Protein AF-A0A7X7N5Z5-F1 (afdb_monomer)

Mean predicted aligned error: 13.11 Å

Solvent-accessible surface area (backbone atoms only — not comparable to full-atom values): 6409 Å² total; per-residue (Å²): 112,69,70,60,53,54,50,51,53,50,52,50,49,53,51,50,50,53,51,49,54,49,50,51,52,53,49,52,53,49,54,52,48,52,53,51,52,52,53,52,50,50,50,51,52,54,37,49,76,71,71,46,89,79,86,77,60,67,92,80,51,91,77,81,83,83,88,54,63,69,71,47,47,67,63,51,53,76,66,55,74,78,68,78,85,77,78,89,77,76,82,83,74,69,79,80,76,83,87,127

Structure (mmCIF, N/CA/C/O backbone):
data_AF-A0A7X7N5Z5-F1
#
_entry.id   AF-A0A7X7N5Z5-F1
#
loop_
_atom_site.group_PDB
_atom_site.id
_atom_site.type_symbol
_atom_site.label_atom_id
_atom_site.label_alt_id
_atom_site.label_comp_id
_atom_site.label_asym_id
_atom_site.label_entity_id
_atom_site.label_seq_id
_atom_site.pdbx_PDB_ins_code
_atom_site.Cartn_x
_atom_site.Cartn_y
_atom_site.Cartn_z
_atom_site.occupancy
_atom_site.B_iso_or_equiv
_atom_site.auth_seq_id
_atom_site.auth_comp_id
_atom_site.auth_asym_id
_atom_site.auth_atom_id
_atom_site.pdbx_PDB_model_num
ATOM 1 N N . ILE A 1 1 ? 39.039 -1.062 -38.659 1.00 59.47 1 ILE A N 1
ATOM 2 C CA . ILE A 1 1 ? 38.998 -0.121 -37.507 1.00 59.47 1 ILE A CA 1
ATOM 3 C C . ILE A 1 1 ? 37.629 0.560 -37.427 1.00 59.47 1 ILE A C 1
ATOM 5 O O . ILE A 1 1 ? 37.032 0.496 -36.365 1.00 59.47 1 ILE A O 1
ATOM 9 N N . GLN A 1 2 ? 37.084 1.079 -38.535 1.00 59.34 2 GLN A N 1
ATOM 10 C CA . GLN A 1 2 ? 35.733 1.671 -38.591 1.00 59.34 2 GLN A CA 1
ATOM 11 C C . GLN A 1 2 ? 34.605 0.713 -38.137 1.00 59.34 2 GLN A C 1
ATOM 13 O O . GLN A 1 2 ? 33.858 1.041 -37.228 1.00 59.34 2 GLN A O 1
ATOM 18 N N . GLU A 1 3 ? 34.568 -0.518 -38.661 1.00 62.81 3 GLU A N 1
ATOM 19 C CA . GLU A 1 3 ? 33.544 -1.531 -38.319 1.00 62.81 3 GLU A CA 1
ATOM 20 C C . GLU A 1 3 ? 33.498 -1.925 -36.832 1.00 62.81 3 GLU A C 1
ATOM 22 O O . GLU A 1 3 ? 32.444 -2.258 -36.302 1.00 62.81 3 GLU A O 1
ATOM 27 N N . GLN A 1 4 ? 34.646 -1.906 -36.148 1.00 61.62 4 GLN A N 1
ATOM 28 C CA . GLN 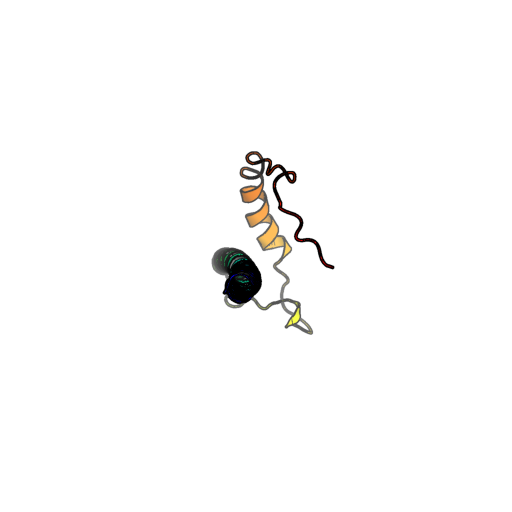A 1 4 ? 34.710 -2.211 -34.714 1.00 61.62 4 GLN A CA 1
ATOM 29 C C . GLN A 1 4 ? 34.193 -1.042 -33.868 1.00 61.62 4 GLN A C 1
ATOM 31 O O . GLN A 1 4 ? 33.639 -1.256 -32.796 1.00 61.62 4 GLN A O 1
ATOM 36 N N . PHE A 1 5 ? 34.348 0.188 -34.363 1.00 57.19 5 PHE A N 1
ATOM 37 C CA . PHE A 1 5 ? 33.862 1.394 -33.701 1.00 57.19 5 PHE A CA 1
ATOM 38 C C . PHE A 1 5 ? 32.335 1.510 -33.798 1.00 57.19 5 PHE A C 1
ATOM 40 O O . PHE A 1 5 ? 31.677 1.844 -32.815 1.00 57.19 5 PHE A O 1
ATOM 47 N N . ASP A 1 6 ? 31.765 1.160 -34.954 1.00 69.44 6 ASP A N 1
ATOM 48 C CA . ASP A 1 6 ? 30.314 1.168 -35.159 1.00 69.44 6 ASP A CA 1
ATOM 49 C C . ASP A 1 6 ? 29.614 0.072 -34.336 1.00 69.44 6 ASP A C 1
ATOM 51 O O . ASP A 1 6 ? 28.615 0.358 -33.677 1.00 69.44 6 ASP A O 1
ATOM 55 N N . LYS A 1 7 ? 30.195 -1.136 -34.252 1.00 68.31 7 LYS A N 1
ATOM 56 C CA . LYS A 1 7 ? 29.697 -2.206 -33.365 1.00 68.31 7 LYS A CA 1
ATOM 57 C C . LYS A 1 7 ? 29.762 -1.826 -31.889 1.00 68.31 7 LYS A C 1
ATOM 59 O O . LYS A 1 7 ? 28.786 -2.009 -31.176 1.00 68.31 7 LYS A O 1
ATOM 64 N N . MET A 1 8 ? 30.870 -1.237 -31.438 1.00 65.25 8 MET A N 1
ATOM 65 C CA . MET A 1 8 ? 31.014 -0.792 -30.048 1.00 65.25 8 MET A CA 1
ATOM 66 C C . MET A 1 8 ? 29.977 0.284 -29.690 1.00 65.25 8 MET A C 1
ATOM 68 O O . MET A 1 8 ? 29.379 0.238 -28.619 1.00 65.25 8 MET A O 1
ATOM 72 N N . LYS A 1 9 ? 29.695 1.216 -30.609 1.00 74.75 9 LYS A N 1
ATOM 73 C CA . LYS A 1 9 ? 28.666 2.250 -30.431 1.00 74.75 9 LYS A CA 1
ATOM 74 C C . LYS A 1 9 ? 27.247 1.669 -30.396 1.00 74.75 9 LYS A C 1
ATOM 76 O O . LYS A 1 9 ? 26.396 2.167 -29.658 1.00 74.75 9 LYS A O 1
ATOM 81 N N . GLU A 1 10 ? 26.983 0.631 -31.183 1.00 73.44 10 GLU A N 1
ATOM 82 C CA . GLU A 1 10 ? 25.706 -0.086 -31.187 1.00 73.44 10 GLU A CA 1
ATOM 83 C C . GLU A 1 10 ? 25.512 -0.922 -29.912 1.00 73.44 10 GLU A C 1
ATOM 85 O O . GLU A 1 10 ? 24.462 -0.837 -29.275 1.00 73.44 10 GLU A O 1
ATOM 90 N N . GLU A 1 11 ? 26.550 -1.624 -29.458 1.00 77.50 11 GLU A N 1
ATOM 91 C CA . GLU A 1 11 ? 26.566 -2.356 -28.186 1.00 77.50 11 GLU A CA 1
ATOM 92 C C . GLU A 1 11 ? 26.364 -1.424 -26.982 1.00 77.50 11 GLU A C 1
ATOM 94 O O . GLU A 1 11 ? 25.561 -1.717 -26.091 1.00 77.50 11 GLU A O 1
ATOM 99 N N . GLU A 1 12 ? 27.031 -0.266 -26.961 1.00 78.19 12 GLU A N 1
ATOM 100 C CA . GLU A 1 12 ? 26.827 0.745 -25.920 1.00 78.19 12 GLU A CA 1
ATOM 101 C C . GLU A 1 12 ? 25.407 1.313 -25.939 1.00 78.19 12 GLU A C 1
ATOM 103 O O . GLU A 1 12 ? 24.814 1.521 -24.878 1.00 78.19 12 GLU A O 1
ATOM 108 N N . LYS A 1 13 ? 24.822 1.518 -27.126 1.00 80.25 13 LYS A N 1
ATOM 109 C CA . LYS A 1 13 ? 23.436 1.979 -27.266 1.00 80.25 13 LYS A CA 1
ATOM 110 C C . LYS A 1 13 ? 22.451 0.945 -26.723 1.00 80.25 13 LYS A C 1
ATOM 112 O O . LYS A 1 13 ? 21.561 1.318 -25.961 1.00 80.25 13 LYS A O 1
ATOM 117 N N . ILE A 1 14 ? 22.628 -0.333 -27.058 1.00 84.94 14 ILE A N 1
ATOM 118 C CA . ILE A 1 14 ? 21.796 -1.431 -26.544 1.00 84.94 14 ILE A CA 1
ATOM 119 C C . ILE A 1 14 ? 21.925 -1.518 -25.020 1.00 84.94 14 ILE A C 1
ATOM 121 O O . ILE A 1 14 ? 20.918 -1.564 -24.314 1.00 84.94 14 ILE A O 1
ATOM 125 N N . LYS A 1 15 ? 23.150 -1.457 -24.489 1.00 88.00 15 LYS A N 1
ATOM 126 C CA . LYS A 1 15 ? 23.401 -1.493 -23.044 1.00 88.00 15 LYS A CA 1
ATOM 127 C C . LYS A 1 15 ? 22.775 -0.301 -22.316 1.00 88.00 15 LYS A C 1
ATOM 129 O O . LYS A 1 15 ? 22.163 -0.483 -21.264 1.00 88.00 15 LYS A O 1
ATOM 134 N N . ASN A 1 16 ? 22.881 0.906 -22.872 1.00 84.12 16 ASN A N 1
ATOM 135 C CA . ASN A 1 16 ? 22.226 2.087 -22.309 1.00 84.12 16 ASN A CA 1
ATOM 136 C C . ASN A 1 16 ? 20.703 1.967 -22.351 1.00 84.12 16 ASN A C 1
ATOM 138 O O . ASN A 1 16 ? 20.049 2.312 -21.372 1.00 84.12 16 ASN A O 1
ATOM 142 N N . GLN A 1 17 ? 20.127 1.454 -23.440 1.00 84.88 17 GLN A N 1
ATOM 143 C CA . GLN A 1 17 ? 18.683 1.226 -23.516 1.00 84.88 17 GLN A CA 1
ATOM 144 C C . GLN A 1 17 ? 18.213 0.206 -22.479 1.00 84.88 17 GLN A C 1
ATOM 146 O O . GLN A 1 17 ? 17.226 0.456 -21.793 1.00 84.88 17 GLN A O 1
ATOM 151 N N . GLN A 1 18 ? 18.933 -0.905 -22.316 1.00 90.12 18 GLN A N 1
ATOM 152 C CA . GLN A 1 18 ? 18.630 -1.898 -21.285 1.00 90.12 18 GLN A CA 1
ATOM 153 C C . GLN A 1 18 ? 18.698 -1.288 -19.881 1.00 90.12 18 GLN A C 1
ATOM 155 O O . GLN A 1 18 ? 17.792 -1.499 -19.077 1.00 90.12 18 GLN A O 1
ATOM 160 N N . LYS A 1 19 ? 19.725 -0.475 -19.602 1.00 91.31 19 LYS A N 1
ATOM 161 C CA . LYS A 1 19 ? 19.864 0.237 -18.325 1.00 91.31 19 LYS A CA 1
ATOM 162 C C . LYS A 1 19 ? 18.700 1.197 -18.080 1.00 91.31 19 LYS A C 1
ATOM 164 O O . LYS A 1 19 ? 18.133 1.193 -16.996 1.00 91.31 19 LYS A O 1
ATOM 169 N N . ILE A 1 20 ? 18.305 1.974 -19.088 1.00 87.94 20 ILE A N 1
ATOM 170 C CA . ILE A 1 20 ? 17.168 2.900 -18.989 1.00 87.94 20 ILE A CA 1
ATOM 171 C C . ILE A 1 20 ? 15.865 2.134 -18.728 1.00 87.94 20 ILE A C 1
ATOM 173 O O . ILE A 1 20 ? 15.089 2.535 -17.868 1.00 87.94 20 ILE A O 1
ATOM 177 N N . GLN A 1 21 ? 15.623 1.012 -19.412 1.00 87.88 21 GLN A N 1
ATOM 178 C CA . GLN A 1 21 ? 14.430 0.189 -19.172 1.00 87.88 21 GLN A CA 1
ATOM 179 C C . GLN A 1 21 ? 14.392 -0.382 -17.745 1.00 87.88 21 GLN A C 1
ATOM 181 O O . GLN A 1 21 ? 13.332 -0.401 -17.112 1.00 87.88 21 GLN A O 1
ATOM 186 N N . GLN A 1 22 ? 15.545 -0.808 -17.219 1.00 93.12 22 GLN A N 1
ATOM 187 C CA . GLN A 1 22 ? 15.674 -1.238 -15.825 1.00 93.12 22 GLN A CA 1
ATOM 188 C C . GLN A 1 22 ? 15.375 -0.083 -14.861 1.00 93.12 22 GLN A C 1
ATOM 190 O O . GLN A 1 22 ? 14.524 -0.232 -13.987 1.00 93.12 22 GLN A O 1
ATOM 195 N N . GLU A 1 23 ? 15.986 1.087 -15.064 1.00 92.56 23 GLU A N 1
ATOM 196 C CA . GLU A 1 23 ? 15.771 2.272 -14.221 1.00 92.56 23 GLU A CA 1
ATOM 197 C C . GLU A 1 23 ? 14.308 2.741 -14.233 1.00 92.56 23 GLU A C 1
ATOM 199 O O . GLU A 1 23 ? 13.766 3.088 -13.184 1.00 92.56 23 GLU A O 1
ATOM 204 N N . ILE A 1 24 ? 13.636 2.712 -15.390 1.00 92.56 24 ILE A N 1
ATOM 205 C CA . ILE A 1 24 ? 12.203 3.031 -15.501 1.00 92.56 24 ILE A CA 1
ATOM 206 C C . ILE A 1 24 ? 11.367 2.034 -14.693 1.00 92.56 24 ILE A C 1
ATOM 208 O O . ILE A 1 24 ? 10.464 2.442 -13.962 1.00 92.56 24 ILE A O 1
ATOM 212 N N . SER A 1 25 ? 11.680 0.741 -14.786 1.00 91.31 25 SER A N 1
ATOM 213 C CA . SER A 1 25 ? 10.970 -0.306 -14.045 1.00 91.31 25 SER A CA 1
ATOM 214 C C . SER A 1 25 ? 11.143 -0.138 -12.531 1.00 91.31 25 SER A C 1
ATOM 216 O O . SER A 1 25 ? 10.171 -0.186 -11.776 1.00 91.31 25 SER A O 1
ATOM 218 N N . GLU A 1 26 ? 12.367 0.136 -12.077 1.00 95.19 26 GLU A N 1
ATOM 219 C CA . GLU A 1 26 ? 12.664 0.420 -10.671 1.00 95.19 26 GLU A CA 1
ATOM 220 C C . GLU A 1 26 ? 11.975 1.700 -10.183 1.00 95.19 26 GLU A C 1
ATOM 222 O O . GLU A 1 26 ? 11.413 1.734 -9.084 1.00 95.19 26 GLU A O 1
ATOM 227 N N . MET A 1 27 ? 11.975 2.753 -11.003 1.00 92.69 27 MET A N 1
ATOM 228 C CA . MET A 1 27 ? 11.304 4.009 -10.688 1.00 92.69 27 MET A CA 1
ATOM 229 C C . MET A 1 27 ? 9.792 3.814 -10.557 1.00 92.69 27 MET A C 1
ATOM 231 O O . MET A 1 27 ? 9.207 4.319 -9.598 1.00 92.69 27 MET A O 1
ATOM 235 N N . ALA A 1 28 ? 9.170 3.058 -11.464 1.00 89.00 28 ALA A N 1
ATOM 236 C CA . ALA A 1 28 ? 7.746 2.747 -11.410 1.00 89.00 28 ALA A CA 1
ATOM 237 C C . ALA A 1 28 ? 7.380 2.013 -10.110 1.00 89.00 28 ALA A C 1
ATOM 239 O O . ALA A 1 28 ? 6.461 2.430 -9.402 1.00 89.00 28 ALA A O 1
ATOM 240 N N . LEU A 1 29 ? 8.157 0.989 -9.736 1.00 95.06 29 LEU A N 1
ATOM 241 C CA . LEU A 1 29 ? 7.971 0.261 -8.477 1.00 95.06 29 LEU A CA 1
ATOM 242 C C . LEU A 1 29 ? 8.143 1.168 -7.253 1.00 95.06 29 LEU A C 1
ATOM 244 O O . LEU A 1 29 ? 7.372 1.078 -6.296 1.00 95.06 29 LEU A O 1
ATOM 248 N N . ARG A 1 30 ? 9.134 2.066 -7.275 1.00 94.88 30 ARG A N 1
ATOM 249 C CA . ARG A 1 30 ? 9.375 3.013 -6.180 1.00 94.88 30 ARG A CA 1
ATOM 250 C C . ARG A 1 30 ? 8.214 3.987 -6.005 1.00 94.88 30 ARG A C 1
ATOM 252 O O . ARG A 1 30 ? 7.772 4.187 -4.878 1.00 94.88 30 ARG A O 1
ATOM 259 N N . LEU A 1 31 ? 7.716 4.567 -7.097 1.00 93.94 31 LEU A N 1
ATOM 260 C CA . LEU A 1 31 ? 6.577 5.488 -7.064 1.00 93.94 31 LEU A CA 1
ATOM 261 C C . LEU A 1 31 ? 5.308 4.785 -6.575 1.00 93.94 31 LEU A C 1
ATOM 263 O O . LEU A 1 31 ? 4.599 5.322 -5.724 1.00 93.94 31 LEU A O 1
ATOM 267 N N . GLN A 1 32 ? 5.055 3.564 -7.053 1.00 92.94 32 GLN A N 1
ATOM 268 C CA . GLN A 1 32 ? 3.936 2.752 -6.582 1.00 92.94 32 GLN A CA 1
ATOM 269 C C . GLN A 1 32 ? 4.042 2.481 -5.078 1.00 92.94 32 GLN A C 1
ATOM 271 O O . GLN A 1 32 ? 3.068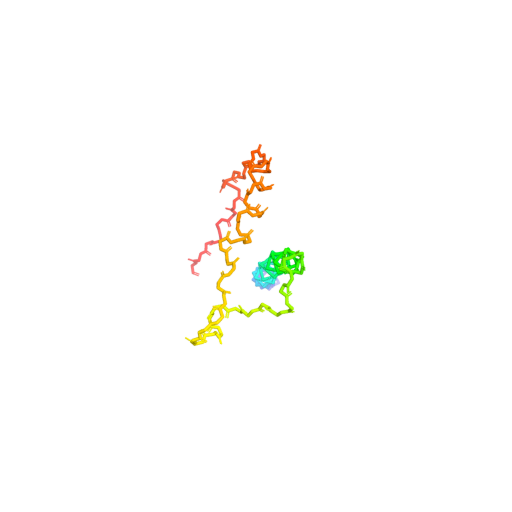 2.659 -4.348 1.00 92.94 32 GLN A O 1
ATOM 276 N N . LYS A 1 33 ? 5.228 2.090 -4.600 1.00 94.94 33 LYS A N 1
ATOM 277 C CA . LYS A 1 33 ? 5.465 1.846 -3.176 1.00 94.94 33 LYS A CA 1
ATOM 278 C C . LYS A 1 33 ? 5.240 3.103 -2.339 1.00 94.94 33 LYS A C 1
ATOM 280 O O . LYS A 1 33 ? 4.547 3.033 -1.334 1.00 94.94 33 LYS A O 1
ATOM 285 N N . GLU A 1 34 ? 5.774 4.246 -2.760 1.00 94.00 34 GLU A N 1
ATOM 286 C CA . GLU A 1 34 ? 5.600 5.507 -2.034 1.00 94.00 34 GLU A CA 1
ATOM 287 C C . GLU A 1 34 ? 4.122 5.918 -1.948 1.00 94.00 34 GLU A C 1
ATOM 289 O O . GLU A 1 34 ? 3.658 6.360 -0.895 1.00 94.00 34 GLU A O 1
ATOM 294 N N . ALA A 1 35 ? 3.364 5.743 -3.034 1.00 90.12 35 ALA A N 1
ATOM 295 C CA . ALA A 1 35 ? 1.929 6.001 -3.039 1.00 90.12 35 ALA A CA 1
ATOM 296 C C . ALA A 1 35 ? 1.181 5.082 -2.057 1.00 90.12 35 ALA A C 1
ATOM 298 O O . ALA A 1 35 ? 0.374 5.561 -1.258 1.00 90.12 35 ALA A O 1
ATOM 299 N N . LEU A 1 36 ? 1.487 3.780 -2.068 1.00 91.62 36 LEU A N 1
ATOM 300 C CA . LEU A 1 36 ? 0.903 2.812 -1.136 1.00 91.62 36 LEU A CA 1
ATOM 301 C C . LEU A 1 36 ? 1.268 3.126 0.321 1.00 91.62 36 LEU A C 1
ATOM 303 O O . LEU A 1 36 ? 0.396 3.079 1.187 1.00 91.62 36 LEU A O 1
ATOM 307 N N . ASP A 1 37 ? 2.516 3.507 0.592 1.00 93.69 37 ASP A N 1
ATOM 308 C CA . ASP A 1 37 ? 2.981 3.866 1.933 1.00 93.69 37 ASP A CA 1
ATOM 309 C C . ASP A 1 37 ? 2.248 5.109 2.467 1.00 93.69 37 ASP A C 1
ATOM 311 O O . ASP A 1 37 ? 1.837 5.130 3.631 1.00 93.69 37 ASP A O 1
ATOM 315 N N . LYS A 1 38 ? 2.017 6.127 1.622 1.00 91.12 38 LYS A N 1
ATOM 316 C CA . LYS A 1 38 ? 1.222 7.315 1.991 1.00 91.12 38 LYS A CA 1
ATOM 317 C C . LYS A 1 38 ? -0.211 6.937 2.354 1.00 91.12 38 LYS A C 1
ATOM 319 O O . LYS A 1 38 ? -0.694 7.313 3.423 1.00 91.12 38 LYS A O 1
ATOM 324 N N . VAL A 1 39 ? -0.864 6.135 1.514 1.00 90.88 39 VAL A N 1
ATOM 325 C CA . VAL A 1 39 ? -2.227 5.653 1.776 1.00 90.88 39 VAL A CA 1
ATOM 326 C C . VAL A 1 39 ? -2.275 4.829 3.068 1.00 90.88 39 VAL A C 1
ATOM 328 O O . VAL A 1 39 ? -3.149 5.051 3.905 1.00 90.88 39 VAL A O 1
ATOM 331 N N . ALA A 1 40 ? -1.304 3.943 3.298 1.00 91.38 40 ALA A N 1
ATOM 332 C CA . ALA A 1 40 ? -1.215 3.144 4.519 1.00 91.38 40 ALA A CA 1
ATOM 333 C C . ALA A 1 40 ? -1.029 4.007 5.781 1.00 91.38 40 ALA A C 1
ATOM 335 O O . ALA A 1 40 ? -1.624 3.725 6.826 1.00 91.38 40 ALA A O 1
ATOM 336 N N . GLN A 1 41 ? -0.237 5.081 5.704 1.00 92.19 41 GLN A N 1
ATOM 337 C CA . GLN A 1 41 ? -0.077 6.031 6.808 1.00 92.19 41 GLN A CA 1
ATOM 338 C C . GLN A 1 41 ? -1.371 6.787 7.120 1.00 92.19 41 GLN A C 1
ATOM 340 O O . GLN A 1 41 ? -1.708 6.964 8.296 1.00 92.19 41 GLN A O 1
ATOM 345 N N . ASP A 1 42 ? -2.116 7.203 6.099 1.00 91.12 42 ASP A N 1
ATOM 346 C CA . ASP A 1 42 ? -3.393 7.886 6.288 1.00 91.12 42 ASP A CA 1
ATOM 347 C C . ASP A 1 42 ? -4.466 6.948 6.840 1.00 91.12 42 ASP A C 1
ATOM 349 O O . ASP A 1 42 ? -5.132 7.304 7.817 1.00 91.12 42 ASP A O 1
ATOM 353 N N . ILE A 1 43 ? -4.543 5.712 6.333 1.00 92.31 43 ILE A N 1
ATOM 354 C CA . ILE A 1 43 ? -5.357 4.637 6.918 1.00 92.31 43 ILE A CA 1
ATOM 355 C C . ILE A 1 43 ? -5.015 4.473 8.401 1.00 92.31 43 ILE A C 1
ATOM 357 O O . ILE A 1 43 ? -5.908 4.524 9.242 1.00 92.31 43 ILE A O 1
ATOM 361 N N . LYS A 1 44 ? -3.728 4.345 8.754 1.00 92.12 44 LYS A N 1
ATOM 362 C CA . LYS A 1 44 ? -3.281 4.190 10.149 1.00 92.12 44 LYS A CA 1
ATOM 363 C C . LYS A 1 44 ? -3.715 5.364 11.027 1.00 92.12 44 LYS A C 1
ATOM 365 O O . LYS A 1 44 ? -4.147 5.160 12.162 1.00 92.12 44 LYS A O 1
ATOM 370 N N . ARG A 1 45 ? -3.600 6.594 10.521 1.00 91.62 45 ARG A N 1
ATOM 371 C CA . ARG A 1 45 ? -3.980 7.817 11.242 1.00 91.62 45 ARG A CA 1
ATOM 372 C C . ARG A 1 45 ? -5.481 7.860 11.510 1.00 91.62 45 ARG A C 1
ATOM 374 O O . ARG A 1 45 ? -5.888 8.083 12.650 1.00 91.62 45 ARG A O 1
ATOM 381 N N . ILE A 1 46 ? -6.286 7.621 10.476 1.00 91.50 46 ILE A N 1
ATOM 382 C CA . ILE A 1 46 ? -7.749 7.634 10.556 1.00 91.50 46 ILE A CA 1
ATOM 383 C C . ILE A 1 46 ? -8.222 6.492 11.454 1.00 91.50 46 ILE A C 1
ATOM 385 O O . ILE A 1 46 ? -9.000 6.722 12.376 1.00 91.50 46 ILE A O 1
ATOM 389 N N . ALA A 1 47 ? -7.691 5.286 11.260 1.00 91.88 47 ALA A N 1
ATOM 390 C CA . ALA A 1 47 ? -8.052 4.118 12.048 1.00 91.88 47 ALA A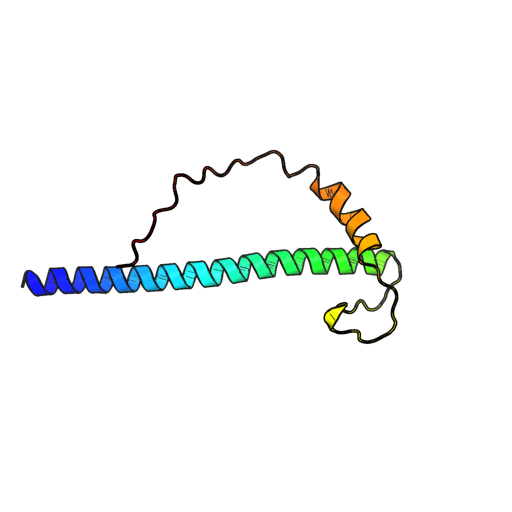 CA 1
ATOM 391 C C . ALA A 1 47 ? -7.768 4.326 13.543 1.00 91.88 47 ALA A C 1
ATOM 393 O O . ALA A 1 47 ? -8.645 4.098 14.377 1.00 91.88 47 ALA A O 1
ATOM 394 N N . LYS A 1 48 ? -6.586 4.863 13.884 1.00 92.12 48 LYS A N 1
ATOM 395 C CA . LYS A 1 48 ? -6.228 5.199 15.268 1.00 92.12 48 LYS A CA 1
ATOM 396 C C . LYS A 1 48 ? -7.148 6.272 15.855 1.00 92.12 48 LYS A C 1
ATOM 398 O O . LYS A 1 48 ? -7.577 6.136 16.996 1.00 92.12 48 LYS A O 1
ATOM 403 N N . SER A 1 49 ? -7.477 7.312 15.085 1.00 91.38 49 SER A N 1
ATOM 404 C CA . SER A 1 49 ? -8.421 8.358 15.511 1.00 91.38 49 SER A CA 1
ATOM 405 C C . SER A 1 49 ? -9.821 7.812 15.798 1.00 91.38 49 SER A C 1
ATOM 407 O O . SER A 1 49 ? -10.558 8.413 16.573 1.00 91.38 49 SER A O 1
ATOM 409 N N . LYS A 1 50 ? -10.189 6.697 15.166 1.00 88.88 50 LYS A N 1
ATOM 410 C CA . LYS A 1 50 ? -11.485 6.029 15.319 1.00 88.88 50 LYS A CA 1
ATOM 411 C C . LYS A 1 50 ? -11.469 4.885 16.333 1.00 88.88 50 LYS A C 1
ATOM 413 O O . LYS A 1 50 ? -12.487 4.232 16.531 1.00 88.88 50 LY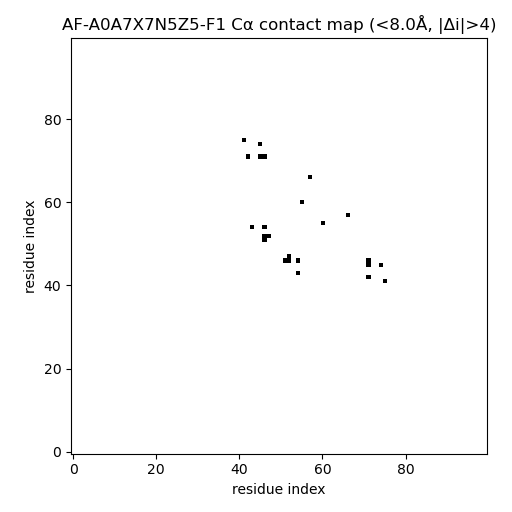S A O 1
ATOM 418 N N . GLY A 1 51 ? -10.335 4.667 16.998 1.00 92.44 51 GLY A N 1
ATOM 419 C CA . GLY A 1 51 ? -10.191 3.671 18.056 1.00 92.44 51 GLY A CA 1
ATOM 420 C C . GLY A 1 51 ? -9.899 2.251 17.569 1.00 92.44 51 GLY A C 1
ATOM 421 O O . GLY A 1 51 ? -9.942 1.329 18.376 1.00 92.44 51 GLY A O 1
ATOM 422 N N . TYR A 1 52 ? -9.576 2.044 16.289 1.00 93.00 52 TYR A N 1
ATOM 423 C CA . TYR A 1 52 ? -9.151 0.730 15.802 1.00 93.00 52 TYR A CA 1
ATOM 424 C C . TYR A 1 52 ? -7.667 0.490 16.115 1.00 93.00 52 TYR A C 1
ATOM 426 O O . TYR A 1 52 ? -6.810 1.324 15.814 1.00 93.00 52 TYR A O 1
ATOM 434 N N . ASN A 1 53 ? -7.350 -0.670 16.697 1.00 90.69 53 ASN A N 1
ATOM 435 C CA . ASN A 1 53 ? -5.970 -1.062 17.012 1.00 90.69 53 ASN A CA 1
ATOM 436 C C . ASN A 1 53 ? -5.276 -1.794 15.858 1.00 90.69 53 ASN A C 1
ATOM 438 O O . ASN A 1 53 ? -4.075 -1.626 15.663 1.00 90.69 53 ASN A O 1
ATOM 442 N N . TYR A 1 54 ? -6.034 -2.591 15.105 1.00 89.38 54 TYR A N 1
ATOM 443 C CA . TYR A 1 54 ? -5.541 -3.385 13.987 1.00 89.38 54 TYR A CA 1
ATOM 444 C C . TYR A 1 54 ? -6.483 -3.224 12.802 1.00 89.38 54 TYR A C 1
ATOM 446 O O . TYR A 1 54 ? -7.701 -3.295 12.954 1.00 89.38 54 TYR A O 1
ATOM 454 N N . VAL A 1 55 ? -5.899 -3.016 11.627 1.00 91.25 55 VAL A N 1
ATOM 455 C CA . VAL A 1 55 ? -6.604 -3.004 10.348 1.00 91.25 55 VAL A CA 1
ATOM 456 C C . VAL A 1 55 ? -5.955 -4.080 9.499 1.00 91.25 55 VAL A C 1
ATOM 458 O O . VAL A 1 55 ? -4.732 -4.116 9.372 1.00 91.25 55 VAL A O 1
ATOM 461 N N . LEU A 1 56 ? -6.777 -4.980 8.979 1.00 92.00 56 LEU A N 1
ATOM 462 C CA . LEU A 1 56 ? -6.356 -6.069 8.109 1.00 92.00 56 LEU A CA 1
ATOM 463 C C . LEU A 1 56 ? -6.845 -5.765 6.697 1.00 92.00 56 LEU A C 1
ATOM 465 O O . LEU A 1 56 ? -7.925 -5.199 6.524 1.00 92.00 56 LEU A O 1
ATOM 469 N N . ASP A 1 57 ? -6.054 -6.148 5.700 1.00 92.31 57 ASP A N 1
ATOM 470 C CA . ASP A 1 57 ? -6.490 -6.102 4.309 1.00 92.31 57 ASP A CA 1
ATOM 471 C C . ASP A 1 57 ? -7.664 -7.072 4.108 1.00 92.31 57 ASP A C 1
ATOM 473 O O . ASP A 1 57 ? -7.635 -8.202 4.604 1.00 92.31 57 ASP A O 1
ATOM 477 N N . LYS A 1 58 ? -8.693 -6.645 3.368 1.00 91.12 58 LYS A N 1
ATOM 478 C CA . LYS A 1 58 ? -9.882 -7.457 3.089 1.00 91.12 58 LYS A CA 1
ATOM 479 C C . LYS A 1 58 ? -9.535 -8.799 2.443 1.00 91.12 58 LYS A C 1
ATOM 481 O O . LYS A 1 58 ? -10.163 -9.799 2.768 1.00 91.12 58 LYS A O 1
ATOM 486 N N . ASN A 1 59 ? -8.512 -8.839 1.592 1.00 91.50 59 ASN A N 1
ATOM 487 C CA . ASN A 1 59 ? -8.056 -10.051 0.913 1.00 91.50 59 ASN A CA 1
ATOM 488 C C . ASN A 1 59 ? -7.437 -11.077 1.876 1.00 91.50 59 ASN A C 1
ATOM 490 O O . ASN A 1 59 ? -7.373 -12.261 1.555 1.00 91.50 59 ASN A O 1
ATOM 494 N N . ALA A 1 60 ? -6.988 -10.641 3.057 1.00 90.19 60 ALA A N 1
ATOM 495 C CA . ALA A 1 60 ? -6.454 -11.517 4.098 1.00 90.19 60 ALA A CA 1
ATOM 496 C C . ALA A 1 60 ? -7.532 -12.013 5.083 1.00 90.19 60 ALA A C 1
ATOM 498 O O . ALA A 1 60 ? -7.238 -12.843 5.944 1.00 90.19 60 ALA A O 1
ATOM 499 N N . VAL A 1 61 ? -8.771 -11.514 4.987 1.00 88.69 61 VAL A N 1
ATOM 500 C CA . VAL A 1 61 ? -9.866 -11.837 5.911 1.00 88.69 61 VAL A CA 1
ATOM 501 C C . VAL A 1 61 ? -10.911 -12.691 5.204 1.00 88.69 61 VAL A C 1
ATOM 503 O O . VAL A 1 61 ? -11.576 -12.245 4.277 1.00 88.69 61 VAL A O 1
ATOM 506 N N . ILE A 1 62 ? -11.094 -13.921 5.685 1.00 82.88 62 ILE A N 1
ATOM 507 C CA . ILE A 1 62 ? -12.070 -14.858 5.114 1.00 82.88 62 ILE A CA 1
ATOM 508 C C . ILE A 1 62 ? -13.481 -14.558 5.641 1.00 82.88 62 ILE A C 1
ATOM 510 O O . ILE A 1 62 ? -14.426 -14.480 4.862 1.00 82.88 62 ILE A O 1
ATOM 514 N N . VAL A 1 63 ? -13.636 -14.370 6.960 1.00 80.88 63 VAL A N 1
ATOM 515 C CA . VAL A 1 63 ? -14.924 -14.035 7.591 1.00 80.88 63 VAL A CA 1
ATOM 516 C C . VAL A 1 63 ? -14.728 -13.068 8.760 1.00 80.88 63 VAL A C 1
ATOM 518 O O . VAL A 1 63 ? -13.754 -13.173 9.506 1.00 80.88 63 VAL A O 1
ATOM 521 N N . GLY A 1 64 ? -15.693 -12.170 8.961 1.00 86.00 64 GLY A N 1
ATOM 522 C CA . GLY A 1 64 ? -15.733 -11.259 10.107 1.00 86.00 64 GLY A CA 1
ATOM 523 C C . GLY A 1 64 ? -14.995 -9.933 9.904 1.00 86.00 64 GLY A C 1
ATOM 524 O O . GLY A 1 64 ? -14.615 -9.565 8.795 1.00 86.00 64 GLY A O 1
ATOM 525 N N . GLY A 1 65 ? -14.837 -9.201 11.011 1.00 86.88 65 GLY A N 1
ATOM 526 C CA . GLY A 1 65 ? -1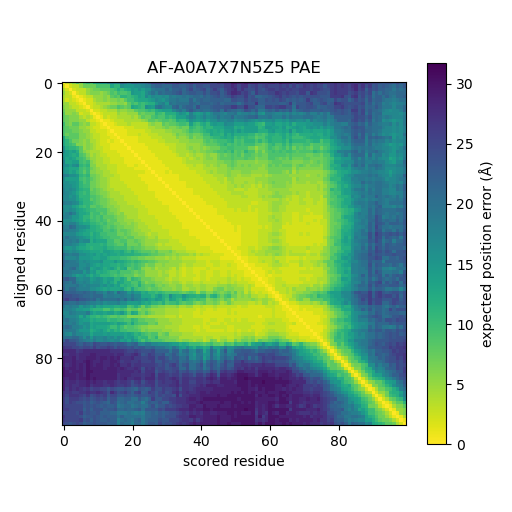4.311 -7.836 11.022 1.00 86.88 65 GLY A CA 1
ATOM 527 C C . GLY A 1 65 ? -15.342 -6.789 10.588 1.00 86.88 65 GLY A C 1
ATOM 528 O O . GLY A 1 65 ? -16.329 -7.090 9.918 1.00 86.88 65 GLY A O 1
ATOM 529 N N . LYS A 1 66 ? -15.115 -5.537 10.994 1.00 90.56 66 LYS A N 1
ATOM 530 C CA . LYS A 1 66 ? -15.861 -4.389 10.472 1.00 90.56 66 LYS A CA 1
ATOM 531 C C . LYS A 1 66 ? -15.101 -3.843 9.272 1.00 90.56 66 LYS A C 1
ATOM 533 O O . LYS A 1 66 ? -13.921 -3.523 9.393 1.00 90.56 66 LYS A O 1
ATOM 538 N N . ASP A 1 67 ? -15.784 -3.726 8.142 1.00 91.69 67 ASP A N 1
ATOM 539 C CA . ASP A 1 67 ? -15.239 -3.017 6.992 1.00 91.69 67 ASP A CA 1
ATOM 540 C C . ASP A 1 67 ? -15.230 -1.509 7.277 1.00 91.69 67 ASP A C 1
ATOM 542 O O . ASP A 1 67 ? -16.244 -0.940 7.686 1.00 91.69 67 ASP A O 1
ATOM 546 N N . ILE A 1 68 ? -14.067 -0.881 7.117 1.00 90.81 68 ILE A N 1
ATOM 547 C CA . ILE A 1 68 ? -13.853 0.550 7.373 1.00 90.81 68 ILE A CA 1
ATOM 548 C C . ILE A 1 68 ? -13.421 1.292 6.104 1.00 90.81 68 ILE A C 1
ATOM 550 O O . ILE A 1 68 ? -13.013 2.449 6.179 1.00 90.81 68 ILE A O 1
ATOM 554 N N . THR A 1 69 ? -13.498 0.638 4.940 1.00 91.69 69 THR A N 1
ATOM 555 C CA . THR A 1 69 ? -13.038 1.190 3.659 1.00 91.69 69 THR A CA 1
ATOM 556 C C . THR A 1 69 ? -13.789 2.476 3.322 1.00 91.69 69 THR A C 1
ATOM 558 O O . THR A 1 69 ? -13.163 3.527 3.193 1.00 91.69 69 THR A O 1
ATOM 561 N N . ASP A 1 70 ? -15.124 2.438 3.308 1.00 90.69 70 ASP A N 1
ATOM 562 C CA . ASP A 1 70 ? -15.969 3.615 3.048 1.00 90.69 70 ASP A CA 1
ATOM 563 C C . ASP A 1 70 ? -15.720 4.736 4.063 1.00 90.69 70 ASP A C 1
ATOM 565 O O . ASP A 1 70 ? -15.662 5.922 3.735 1.00 90.69 70 ASP A O 1
ATOM 569 N N . GLU A 1 71 ? -15.518 4.343 5.318 1.00 88.19 71 GLU A N 1
ATOM 570 C CA . GLU A 1 71 ? -15.278 5.244 6.434 1.00 88.19 71 GLU A CA 1
ATOM 571 C C . GLU A 1 71 ? -13.961 6.029 6.290 1.00 88.19 71 GLU A C 1
ATOM 573 O O . GLU A 1 71 ? -13.867 7.178 6.734 1.00 88.19 71 GLU A O 1
ATOM 578 N N . ILE A 1 72 ? -12.948 5.413 5.686 1.00 89.19 72 ILE A N 1
ATOM 579 C CA . ILE A 1 72 ? -11.655 6.028 5.388 1.00 89.19 72 ILE A CA 1
ATOM 580 C C . ILE A 1 72 ? -11.736 6.842 4.094 1.00 89.19 72 ILE A C 1
ATOM 582 O O . ILE A 1 72 ? -11.258 7.979 4.056 1.00 89.19 72 ILE A O 1
ATOM 586 N N . LEU A 1 73 ? -12.378 6.305 3.052 1.00 89.31 73 LEU A N 1
ATOM 587 C CA . LEU A 1 73 ? -12.559 6.988 1.769 1.00 89.31 73 LEU A CA 1
ATOM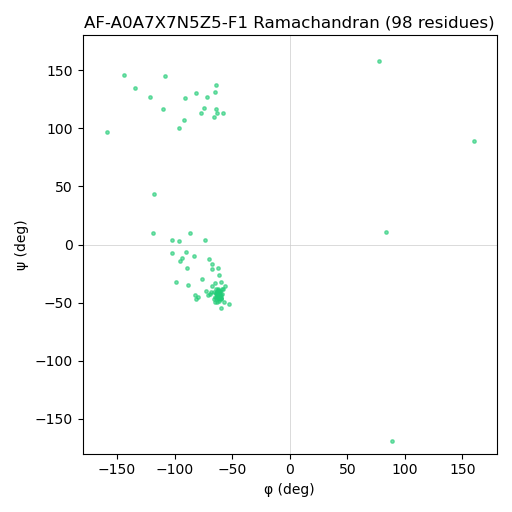 588 C C . LEU A 1 73 ? -13.297 8.317 1.929 1.00 89.31 73 LEU A C 1
ATOM 590 O O . LEU A 1 73 ? -12.908 9.303 1.305 1.00 89.31 73 LEU A O 1
ATOM 594 N N . ALA A 1 74 ? -14.290 8.377 2.817 1.00 87.88 74 ALA A N 1
ATOM 595 C CA . ALA A 1 74 ? -15.010 9.605 3.140 1.00 87.88 74 ALA A CA 1
ATOM 596 C C . ALA A 1 74 ? -14.121 10.701 3.758 1.00 87.88 74 ALA A C 1
ATOM 598 O O . ALA A 1 74 ? -14.499 11.866 3.733 1.00 87.88 74 ALA A O 1
ATOM 599 N N . VAL A 1 75 ? -12.953 10.358 4.311 1.00 84.44 75 VAL A N 1
ATOM 600 C CA . VAL A 1 75 ? -12.007 11.312 4.920 1.00 84.44 75 VAL A CA 1
ATOM 601 C C . VAL A 1 75 ? -10.876 11.682 3.955 1.00 84.44 75 VAL A C 1
ATOM 603 O O . VAL A 1 75 ? -10.395 12.814 3.981 1.00 84.44 75 VAL A O 1
ATOM 606 N N . ILE A 1 76 ? -10.463 10.750 3.091 1.00 81.94 76 ILE A N 1
ATOM 607 C CA . ILE A 1 76 ? -9.396 10.960 2.100 1.00 81.94 76 ILE A CA 1
ATOM 608 C C . ILE A 1 76 ? -9.915 11.719 0.866 1.00 81.94 76 ILE A C 1
ATOM 610 O O . ILE A 1 76 ? -9.289 12.684 0.428 1.00 81.94 76 ILE A O 1
ATOM 614 N N . SER A 1 77 ? -11.081 11.337 0.337 1.00 73.69 77 SER A N 1
ATOM 615 C CA . SER A 1 77 ? -11.672 11.929 -0.876 1.00 73.69 77 SER A CA 1
ATOM 616 C C . SER A 1 77 ? -11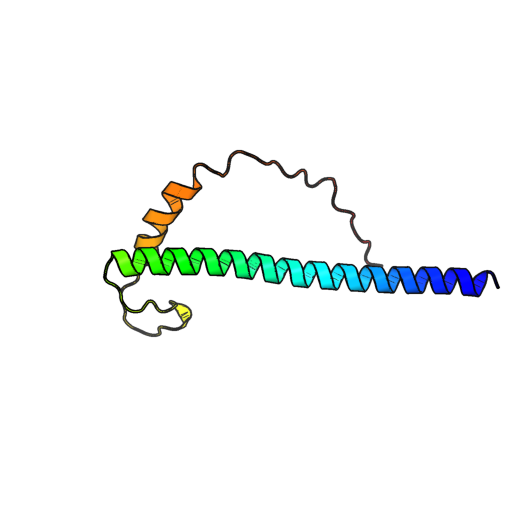.977 13.433 -0.784 1.00 73.69 77 SER A C 1
ATOM 618 O O . SER A 1 77 ? -11.676 14.138 -1.746 1.00 73.69 77 SER A O 1
ATOM 620 N N . PRO A 1 78 ? -12.498 13.992 0.332 1.00 60.31 78 PRO A N 1
ATOM 621 C CA . PRO A 1 78 ? -12.728 15.437 0.415 1.00 60.31 78 PRO A CA 1
ATOM 622 C C . PRO A 1 78 ? -11.436 16.266 0.426 1.00 60.31 78 PRO A C 1
ATOM 624 O O . PRO A 1 78 ? -11.500 17.459 0.165 1.00 60.31 78 PRO A O 1
ATOM 627 N N . LYS A 1 79 ? -10.267 15.664 0.693 1.00 54.03 79 LYS A N 1
ATOM 628 C CA . LYS A 1 79 ? -8.967 16.354 0.637 1.00 54.03 79 LYS A CA 1
ATOM 629 C C . LYS A 1 79 ? -8.290 16.313 -0.736 1.00 54.03 79 LYS A C 1
ATOM 631 O O . LYS A 1 79 ? -7.422 17.137 -0.985 1.00 54.03 79 LYS A O 1
ATOM 636 N N . GLN A 1 80 ? -8.657 15.380 -1.618 1.00 49.69 80 GLN A N 1
ATOM 637 C CA . GLN A 1 80 ? -8.021 15.217 -2.938 1.00 49.69 80 GLN A CA 1
ATOM 638 C C . GLN A 1 80 ? -8.737 15.973 -4.069 1.00 49.69 80 GLN A C 1
ATOM 640 O O . GLN A 1 80 ? -8.176 16.128 -5.152 1.00 49.69 80 GLN A O 1
ATOM 645 N N . ALA A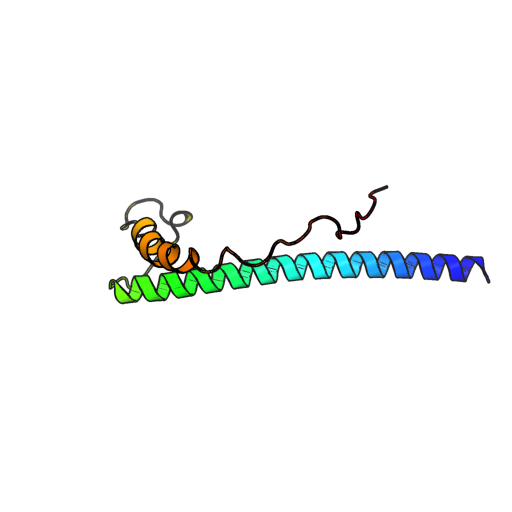 1 81 ? -9.944 16.491 -3.826 1.00 47.34 81 ALA A N 1
ATOM 646 C CA . ALA A 1 81 ? -10.682 17.282 -4.811 1.00 47.34 81 ALA A CA 1
ATOM 647 C C . ALA A 1 81 ? -10.077 18.681 -5.080 1.00 47.34 81 ALA A C 1
ATOM 649 O O . ALA A 1 81 ? -10.450 19.307 -6.067 1.00 47.34 81 ALA A O 1
ATOM 650 N N . GLU A 1 82 ? -9.137 19.165 -4.256 1.00 44.88 82 GLU A N 1
ATOM 651 C CA . GLU A 1 82 ? -8.505 20.489 -4.424 1.00 44.88 82 GLU A CA 1
ATOM 652 C C . GLU A 1 82 ? -7.162 20.467 -5.191 1.00 44.88 82 GLU A C 1
ATOM 654 O O . GLU A 1 82 ? -6.727 21.513 -5.665 1.00 44.88 82 GLU A O 1
ATOM 659 N N . GLU A 1 83 ? -6.511 19.311 -5.395 1.00 44.59 83 GLU A N 1
ATOM 660 C CA . GLU A 1 83 ? -5.189 19.238 -6.064 1.00 44.59 83 GLU A CA 1
ATOM 661 C C . GLU A 1 83 ? -5.232 18.771 -7.536 1.00 44.59 83 GLU A C 1
ATOM 663 O O . GLU A 1 83 ? -4.229 18.852 -8.246 1.00 44.59 83 GLU A O 1
ATOM 668 N N . ALA A 1 84 ? -6.388 18.334 -8.049 1.00 42.22 84 ALA A N 1
ATOM 669 C CA . ALA A 1 84 ? -6.510 17.747 -9.392 1.00 42.22 84 ALA A CA 1
ATOM 670 C C . ALA A 1 84 ? -6.721 18.755 -10.549 1.00 42.22 84 ALA A C 1
ATOM 672 O O . ALA A 1 84 ? -6.989 18.339 -11.675 1.00 42.22 84 ALA A O 1
ATOM 673 N N . THR A 1 85 ? -6.577 20.069 -10.329 1.00 32.88 85 THR A N 1
ATOM 674 C CA . THR A 1 85 ? -6.678 21.087 -11.399 1.00 32.88 85 THR A CA 1
ATOM 675 C C . THR A 1 85 ? -5.386 21.882 -11.604 1.00 32.88 85 THR A C 1
ATOM 677 O O . THR A 1 85 ? -5.425 23.097 -11.757 1.00 32.88 85 THR A O 1
ATOM 680 N N . SER A 1 86 ? -4.213 21.245 -11.617 1.00 43.62 86 SER A N 1
ATOM 681 C CA . SER A 1 86 ? -3.048 21.831 -12.303 1.00 43.62 86 SER A CA 1
ATOM 682 C C . SER A 1 86 ? -2.007 20.768 -12.653 1.00 43.62 86 SER A C 1
ATOM 684 O O . SER A 1 86 ? -1.198 20.389 -11.817 1.00 43.62 86 SER A O 1
ATOM 686 N N . LYS A 1 87 ? -2.048 20.273 -13.893 1.00 41.22 87 LYS A N 1
ATOM 687 C CA . LYS A 1 87 ? -0.904 19.837 -14.726 1.00 41.22 87 LYS A CA 1
ATOM 688 C C . LYS A 1 87 ? -1.431 18.909 -15.815 1.00 41.22 87 LYS A C 1
ATOM 690 O O . LYS A 1 87 ? -1.504 17.697 -15.644 1.00 41.22 87 LYS A O 1
ATOM 695 N N . GLY A 1 88 ? -1.806 19.511 -16.943 1.00 41.69 88 GLY A N 1
ATOM 696 C CA . GLY A 1 88 ? -1.885 18.785 -18.203 1.00 41.69 88 GLY A CA 1
ATOM 697 C C . GLY A 1 88 ? -0.481 18.307 -18.554 1.00 41.69 88 GLY A C 1
ATOM 698 O O . GLY A 1 88 ? 0.410 19.126 -18.766 1.00 41.69 88 GLY A O 1
ATOM 699 N N . ILE A 1 89 ? -0.279 16.995 -18.537 1.00 40.66 89 ILE A N 1
ATOM 700 C CA . ILE A 1 89 ? 0.912 16.368 -19.101 1.00 40.66 89 ILE A CA 1
ATOM 701 C C . ILE A 1 89 ? 0.541 16.034 -20.545 1.00 40.66 89 ILE A C 1
ATOM 703 O O . ILE A 1 89 ? -0.306 15.177 -20.791 1.00 40.66 89 ILE A O 1
ATOM 707 N N . ASP A 1 90 ? 1.112 16.794 -21.476 1.00 41.78 90 ASP A N 1
ATOM 708 C CA . ASP A 1 90 ? 1.002 16.578 -22.916 1.00 41.78 90 ASP A CA 1
ATOM 709 C C . ASP A 1 90 ? 1.666 15.240 -23.279 1.00 41.78 90 ASP A C 1
ATOM 711 O O . ASP A 1 90 ? 2.863 15.040 -23.075 1.00 41.78 90 ASP A O 1
ATOM 715 N N . ALA A 1 91 ? 0.867 14.300 -23.782 1.00 51.44 91 ALA A N 1
ATOM 716 C CA . ALA A 1 91 ? 1.286 12.945 -24.137 1.00 51.44 91 ALA A CA 1
ATOM 717 C C . ALA A 1 91 ? 2.133 12.877 -25.428 1.00 51.44 91 ALA A C 1
ATOM 719 O O . ALA A 1 91 ? 2.483 11.784 -25.872 1.00 51.44 91 ALA A O 1
ATOM 720 N N . SER A 1 92 ? 2.462 14.023 -26.030 1.00 55.84 92 SER A N 1
ATOM 721 C CA . SER A 1 92 ? 3.124 14.114 -27.337 1.00 55.84 92 SER A CA 1
ATOM 722 C C . SER A 1 92 ? 4.655 13.963 -27.297 1.00 55.84 92 SER A C 1
ATOM 724 O O . SER A 1 92 ? 5.269 13.820 -28.351 1.00 55.84 92 SER A O 1
ATOM 726 N N . GLU A 1 93 ? 5.290 13.958 -26.117 1.00 46.44 93 GLU A N 1
ATOM 727 C CA . GLU A 1 93 ? 6.762 13.925 -25.982 1.00 46.44 93 GLU A CA 1
ATOM 728 C C . GLU A 1 93 ? 7.360 12.556 -25.613 1.00 46.44 93 GLU A C 1
ATOM 730 O O . GLU A 1 93 ? 8.573 12.453 -25.4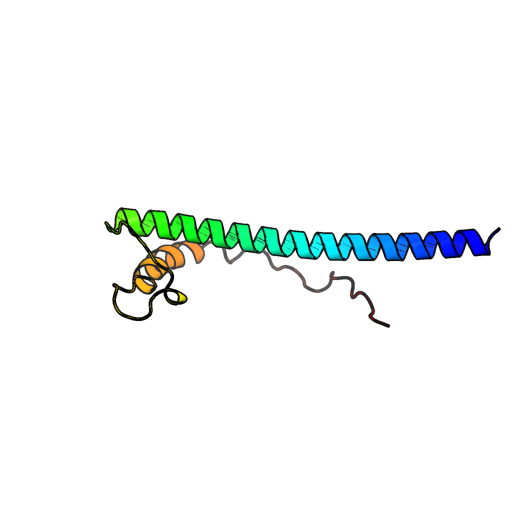25 1.00 46.44 93 GLU A O 1
ATOM 735 N N . MET A 1 94 ? 6.572 11.477 -25.516 1.00 59.47 94 MET A N 1
ATOM 736 C CA . MET A 1 94 ? 7.165 10.157 -25.263 1.00 59.47 94 MET A CA 1
ATOM 737 C C . MET A 1 94 ? 7.853 9.621 -26.530 1.00 59.47 94 MET A C 1
ATOM 739 O O . MET A 1 94 ? 7.167 9.361 -27.523 1.00 59.47 94 MET A O 1
ATOM 743 N N . PRO A 1 95 ? 9.183 9.393 -26.526 1.00 55.22 95 PRO A N 1
ATOM 744 C CA . PRO A 1 95 ? 9.831 8.713 -27.634 1.00 55.22 95 PRO A CA 1
ATOM 745 C C . PRO A 1 95 ? 9.327 7.266 -27.682 1.00 55.22 95 PRO A C 1
ATOM 747 O O . PRO A 1 95 ? 9.649 6.455 -26.813 1.00 55.22 95 PRO A O 1
ATOM 750 N N . MET A 1 96 ? 8.526 6.941 -28.701 1.00 54.66 96 MET A N 1
ATOM 751 C CA . MET A 1 96 ? 8.221 5.556 -29.055 1.00 54.66 96 MET A CA 1
ATOM 752 C C . MET A 1 96 ? 9.541 4.841 -29.345 1.00 54.66 96 MET A C 1
ATOM 754 O O . MET A 1 96 ? 10.232 5.173 -30.307 1.00 54.66 96 MET A O 1
ATOM 758 N N . ILE A 1 97 ? 9.905 3.877 -28.500 1.00 58.31 97 ILE A N 1
ATOM 759 C CA . ILE A 1 97 ? 10.998 2.951 -28.788 1.00 58.31 97 ILE A CA 1
ATOM 760 C C . ILE A 1 97 ? 10.429 1.938 -29.791 1.00 58.31 97 ILE A C 1
ATOM 762 O O . ILE A 1 97 ? 9.501 1.212 -29.425 1.00 58.31 97 ILE A O 1
ATOM 766 N N . PRO A 1 98 ? 10.903 1.901 -31.049 1.00 51.25 98 PRO A N 1
ATOM 767 C CA . PRO A 1 98 ? 10.449 0.895 -31.995 1.00 51.25 98 PRO A CA 1
ATOM 768 C C . PRO A 1 98 ? 10.894 -0.489 -31.511 1.00 51.25 98 PRO A C 1
ATOM 770 O O . PRO A 1 98 ? 12.053 -0.682 -31.141 1.00 51.25 98 PRO A O 1
ATOM 773 N N . VAL A 1 99 ? 9.949 -1.427 -31.494 1.00 49.06 99 VAL A N 1
ATOM 774 C CA . VAL A 1 99 ? 10.215 -2.859 -31.340 1.00 49.06 99 VAL A CA 1
ATOM 775 C C . VAL A 1 99 ? 10.254 -3.431 -32.756 1.00 49.06 99 VAL A C 1
ATOM 777 O O . VAL A 1 99 ? 9.199 -3.617 -33.360 1.00 49.06 99 VAL A O 1
ATOM 780 N N . GLU A 1 100 ? 11.455 -3.635 -33.294 1.00 41.53 100 GLU A N 1
ATOM 781 C CA . GLU A 1 100 ? 11.707 -4.568 -34.406 1.00 41.53 100 GLU A CA 1
ATOM 782 C C . GLU A 1 100 ? 12.378 -5.829 -33.862 1.00 41.53 100 GLU A C 1
ATOM 784 O O . GLU A 1 100 ? 13.269 -5.691 -32.988 1.00 41.53 100 GLU A O 1
#

pLDDT: mean 77.6, std 18.38, range [32.88, 95.19]

Radius of gyration: 23.17 Å; Cα contacts (8 Å, |Δi|>4): 12; chains: 1; bounding box: 55×37×57 Å

Secondary structure (DSSP, 8-state):
-HHHHHHHHHHHHHHHHHHHHHHHHHHHHHHHHHHHHHHHHHHHHHHHHTT-S----GGG-SS-----HHHHHHHHHHHHTTTSSS----GGG-------

Foldseek 3Di:
DVVVVVVVVVVVVVVVVVVVVVVVVVVVVVVVVVVVVVLVVLCVVQCVVVPHPDDDDPVVDPDDDDDCPVVSCVVVVVVPVPPPPDDDDPPPPDPPDDDD

Sequence (100 aa):
IQEQFDKMKEEEKIKNQQKIQQEISEMALRLQKEALDKVAQDIKRIAKSKGYNYVLDKNAVIVGGKDITDEILAVISPKQAEEATSKGIDASEMPMIPVE